Protein AF-A0A353DV80-F1 (afdb_monomer)

Secondary structure (DSSP, 8-state):
-PPPPPSS-TT---GGGS-HHHHHHHHT--HHHHHHT-BTTB-----SSHHHHHHHHHHHHHHHHHH-BTTB--EEEE-S---TTHHHHHHHHHHTT---TT-EEEES--

Radius of gyration: 17.92 Å; Cα contacts (8 Å, |Δi|>4): 106; chains: 1; bounding box: 35×36×44 Å

Structure (mmCIF, N/CA/C/O backbone):
data_AF-A0A353DV80-F1
#
_entry.id   AF-A0A353DV80-F1
#
loop_
_atom_site.group_PDB
_atom_site.id
_atom_site.type_symbol
_atom_site.label_atom_id
_atom_site.label_alt_id
_atom_site.label_comp_id
_atom_site.label_asym_id
_atom_site.label_entity_id
_atom_site.label_seq_id
_atom_site.pdbx_PDB_ins_code
_atom_site.Cartn_x
_atom_site.Cartn_y
_atom_site.Cartn_z
_atom_site.occupancy
_atom_site.B_iso_or_equiv
_atom_site.auth_seq_id
_atom_sit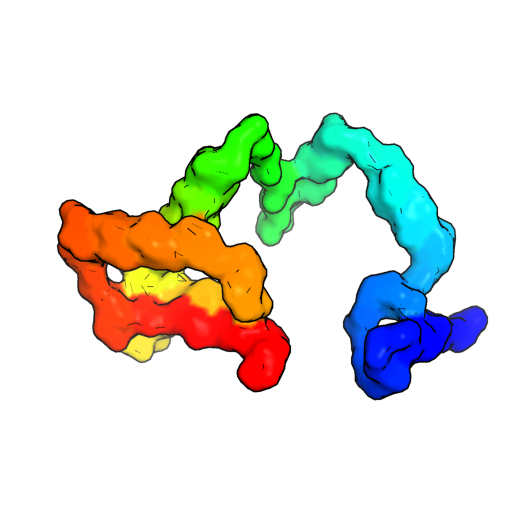e.auth_comp_id
_atom_site.auth_asym_id
_atom_site.auth_atom_id
_atom_site.pdbx_PDB_model_num
ATOM 1 N N . MET A 1 1 ? 9.509 -21.288 -25.181 1.00 63.59 1 MET A N 1
ATOM 2 C CA . MET A 1 1 ? 10.765 -21.184 -24.407 1.00 63.59 1 MET A CA 1
ATOM 3 C C . MET A 1 1 ? 10.434 -21.444 -22.947 1.00 63.59 1 MET A C 1
ATOM 5 O O . MET A 1 1 ? 9.348 -21.065 -22.530 1.00 63.59 1 MET A O 1
ATOM 9 N N . SER A 1 2 ? 11.287 -22.151 -22.205 1.00 78.50 2 SER A N 1
ATOM 10 C CA . SER A 1 2 ? 11.103 -22.338 -20.760 1.00 78.50 2 SER A CA 1
ATOM 11 C C . SER A 1 2 ? 11.339 -21.017 -20.026 1.00 78.50 2 SER A C 1
ATOM 13 O O . SER A 1 2 ? 12.223 -20.257 -20.420 1.00 78.50 2 SER A O 1
ATOM 15 N N . ARG A 1 3 ? 10.557 -20.752 -18.973 1.00 83.56 3 ARG A N 1
ATOM 16 C CA . ARG A 1 3 ? 10.719 -19.582 -18.094 1.00 83.56 3 ARG A CA 1
ATOM 17 C C . ARG A 1 3 ? 12.167 -19.500 -17.565 1.00 83.56 3 AR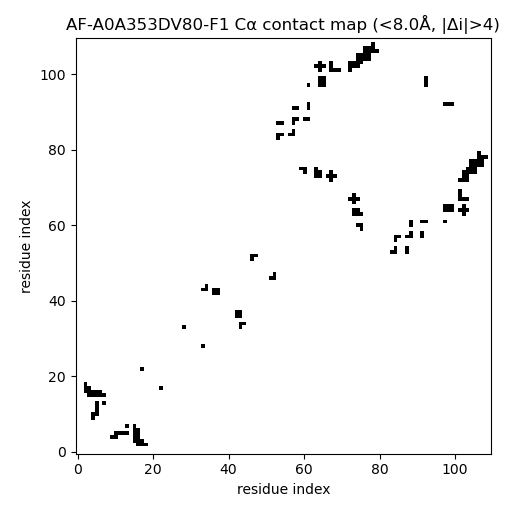G A C 1
ATOM 19 O O . ARG A 1 3 ? 12.699 -20.551 -17.195 1.00 83.56 3 ARG A O 1
ATOM 26 N N . PRO A 1 4 ? 12.793 -18.309 -17.499 1.00 89.44 4 PRO A N 1
ATOM 27 C CA . PRO A 1 4 ? 14.070 -18.130 -16.810 1.00 89.44 4 PRO A CA 1
ATOM 28 C C . PRO A 1 4 ? 13.990 -18.556 -15.337 1.00 89.44 4 PRO A C 1
ATOM 30 O O . PRO A 1 4 ? 12.950 -18.407 -14.694 1.00 89.44 4 PRO A O 1
ATOM 33 N N . LEU A 1 5 ? 15.094 -19.074 -14.796 1.00 92.44 5 LEU A N 1
ATOM 34 C CA . LEU A 1 5 ? 15.222 -19.272 -13.352 1.00 92.44 5 LEU A CA 1
ATOM 35 C C . LEU A 1 5 ? 15.373 -17.920 -12.656 1.00 92.44 5 LEU A C 1
ATOM 37 O O . LEU A 1 5 ? 15.946 -16.986 -13.220 1.00 92.44 5 LEU A O 1
ATOM 41 N N . SER A 1 6 ? 14.863 -17.842 -11.430 1.00 92.94 6 SER A N 1
ATOM 42 C CA . SER A 1 6 ? 15.027 -16.660 -10.591 1.00 92.94 6 SER A CA 1
ATOM 43 C C . SER A 1 6 ? 16.502 -16.388 -10.321 1.00 92.94 6 SER A C 1
ATOM 45 O O . SER A 1 6 ? 17.283 -17.305 -10.058 1.00 92.94 6 SER A O 1
ATOM 47 N N . GLN A 1 7 ? 16.866 -15.108 -10.378 1.00 92.19 7 GLN A N 1
ATOM 48 C CA . GLN A 1 7 ? 18.190 -14.628 -9.985 1.00 92.19 7 GLN A CA 1
ATOM 49 C C . GLN A 1 7 ? 18.303 -14.371 -8.474 1.00 92.19 7 GLN A C 1
ATOM 51 O O . GLN A 1 7 ? 19.411 -14.172 -7.984 1.00 92.19 7 GLN A O 1
ATOM 56 N N . ILE A 1 8 ? 17.181 -14.362 -7.746 1.00 88.88 8 ILE A N 1
ATOM 57 C CA . ILE A 1 8 ? 17.129 -14.130 -6.296 1.00 88.88 8 ILE A CA 1
ATOM 58 C C . ILE A 1 8 ? 17.216 -15.470 -5.558 1.00 88.88 8 ILE A C 1
ATOM 60 O O . ILE A 1 8 ? 18.104 -15.668 -4.732 1.00 88.88 8 ILE A O 1
ATOM 64 N N . ALA A 1 9 ? 16.327 -16.409 -5.889 1.00 89.06 9 ALA A N 1
ATOM 65 C CA . ALA A 1 9 ? 16.293 -17.748 -5.314 1.00 89.06 9 ALA A CA 1
ATOM 66 C C . ALA A 1 9 ? 15.714 -18.742 -6.336 1.00 89.06 9 ALA A C 1
ATOM 68 O O . ALA A 1 9 ? 14.590 -18.534 -6.784 1.00 89.06 9 ALA A O 1
ATOM 69 N N . PRO A 1 10 ? 16.408 -19.841 -6.695 1.00 89.56 10 PRO A N 1
ATOM 70 C CA . PRO A 1 10 ? 16.014 -20.717 -7.808 1.00 89.56 10 PRO A CA 1
ATOM 71 C C . PRO A 1 10 ? 14.569 -21.240 -7.773 1.00 89.56 10 PRO A C 1
ATOM 73 O O . PRO A 1 10 ? 13.972 -21.445 -8.832 1.00 89.56 10 PRO A O 1
ATOM 76 N N . ASP A 1 11 ? 14.007 -21.418 -6.576 1.00 87.00 11 ASP A N 1
ATOM 77 C CA . ASP A 1 11 ? 12.653 -21.940 -6.361 1.00 87.00 11 ASP A CA 1
ATOM 78 C C . ASP A 1 11 ? 11.552 -20.867 -6.456 1.00 87.00 11 ASP A C 1
ATOM 80 O O . ASP A 1 11 ? 10.364 -21.185 -6.406 1.00 87.00 11 ASP A O 1
ATOM 84 N N . TRP A 1 12 ? 11.914 -19.588 -6.594 1.00 86.69 12 TRP A N 1
ATOM 85 C CA . TRP A 1 12 ? 10.963 -18.480 -6.576 1.00 86.69 12 TRP A CA 1
ATOM 86 C C . TRP A 1 12 ? 10.345 -18.182 -7.949 1.00 86.69 12 TRP A C 1
ATOM 88 O O . TRP A 1 12 ? 10.894 -18.453 -9.031 1.00 86.69 12 TRP A O 1
ATOM 98 N N . TRP A 1 13 ? 9.158 -17.574 -7.899 1.00 87.38 13 TRP A N 1
ATOM 99 C CA . TRP A 1 13 ? 8.496 -16.970 -9.050 1.00 87.38 13 TRP A CA 1
ATOM 100 C C . TRP A 1 13 ? 8.416 -15.449 -8.896 1.00 87.38 13 TRP A C 1
ATOM 102 O O . TRP A 1 13 ? 7.366 -14.896 -8.588 1.00 87.38 13 TRP A O 1
ATOM 112 N N . ASP A 1 14 ? 9.550 -14.777 -9.103 1.00 88.12 14 ASP A N 1
ATOM 113 C CA . ASP A 1 14 ? 9.673 -13.318 -9.008 1.00 88.12 14 ASP A CA 1
ATOM 114 C C . ASP A 1 14 ? 9.825 -12.627 -10.378 1.00 88.12 14 ASP A C 1
ATOM 116 O O . ASP A 1 14 ? 9.822 -13.257 -11.444 1.00 88.12 14 ASP A O 1
ATOM 120 N N . TYR A 1 15 ? 9.973 -11.301 -10.342 1.00 87.31 15 TYR A N 1
ATOM 121 C CA . TYR A 1 15 ? 10.052 -10.437 -11.518 1.00 87.31 15 TYR A CA 1
ATOM 122 C C . TYR A 1 15 ? 11.232 -10.750 -12.457 1.00 87.31 15 TYR A C 1
ATOM 124 O O . TYR A 1 15 ? 11.134 -10.485 -13.653 1.00 87.31 15 TYR A O 1
ATOM 132 N N . THR A 1 16 ? 12.321 -11.355 -11.966 1.00 90.88 16 THR A N 1
ATOM 133 C CA . THR A 1 16 ? 13.489 -11.756 -12.779 1.00 90.88 16 THR A CA 1
ATOM 134 C C . THR A 1 16 ? 13.193 -12.941 -13.696 1.00 90.88 16 THR A C 1
ATOM 136 O O . THR A 1 16 ? 13.955 -13.239 -14.614 1.00 90.88 16 THR A O 1
ATOM 139 N N . THR A 1 17 ? 12.059 -13.602 -13.472 1.00 93.06 17 THR A N 1
ATOM 140 C CA . THR A 1 17 ? 11.606 -14.754 -14.255 1.00 93.06 17 THR A CA 1
ATOM 141 C C . THR A 1 17 ? 10.549 -14.390 -15.296 1.00 93.06 17 THR A C 1
ATOM 143 O O . THR A 1 17 ? 10.056 -15.266 -16.009 1.00 93.06 17 THR A O 1
ATOM 146 N N . LEU A 1 18 ? 10.184 -13.107 -15.381 1.00 91.69 18 LEU A N 1
ATOM 147 C CA . LEU A 1 18 ? 9.257 -12.593 -16.382 1.00 91.69 18 LEU A CA 1
ATOM 148 C C . LEU A 1 18 ? 9.921 -12.511 -17.762 1.00 91.69 18 LEU A C 1
ATOM 150 O O . LEU A 1 18 ? 11.144 -12.505 -17.898 1.00 91.69 18 LEU A O 1
ATOM 154 N N . ASP A 1 19 ? 9.087 -12.454 -18.799 1.00 91.81 19 ASP A N 1
ATOM 155 C CA . ASP A 1 19 ? 9.541 -12.294 -20.177 1.00 91.81 19 ASP A CA 1
ATOM 156 C C . ASP A 1 19 ? 10.303 -10.966 -20.360 1.00 91.81 19 ASP A C 1
ATOM 158 O O . ASP A 1 19 ? 9.895 -9.916 -19.857 1.00 91.81 19 ASP A O 1
ATOM 162 N N . ALA A 1 20 ? 11.423 -11.008 -21.083 1.00 90.88 20 ALA A N 1
ATOM 163 C CA . ALA A 1 20 ? 12.290 -9.849 -21.245 1.00 90.88 20 ALA A CA 1
ATOM 164 C C . ALA A 1 20 ? 11.645 -8.716 -22.065 1.00 90.88 20 ALA A C 1
ATOM 166 O O . ALA A 1 20 ? 11.972 -7.554 -21.824 1.00 90.88 20 ALA A O 1
ATOM 167 N N . ASP A 1 21 ? 10.760 -9.024 -23.021 1.00 93.75 21 ASP A N 1
ATOM 168 C CA . ASP A 1 21 ? 9.968 -8.014 -23.734 1.00 93.75 21 ASP A CA 1
ATOM 169 C C . ASP A 1 21 ? 8.968 -7.352 -22.784 1.00 93.75 21 ASP A C 1
ATOM 171 O O . ASP A 1 21 ? 8.900 -6.127 -22.733 1.00 93.75 21 ASP A O 1
ATOM 175 N N . LEU A 1 22 ? 8.289 -8.133 -21.935 1.00 93.00 22 LEU A N 1
ATOM 176 C CA . LEU A 1 22 ? 7.362 -7.592 -20.934 1.00 93.00 22 LEU A CA 1
ATOM 177 C C . LEU A 1 22 ? 8.065 -6.642 -19.952 1.00 93.00 22 LEU A C 1
ATOM 179 O O . LEU A 1 22 ? 7.530 -5.583 -19.626 1.00 93.00 22 LEU A O 1
ATOM 183 N N . ILE A 1 23 ? 9.267 -7.001 -19.491 1.00 93.00 23 ILE A N 1
ATOM 184 C CA . ILE A 1 23 ? 10.073 -6.139 -18.614 1.00 93.00 23 ILE A CA 1
ATOM 185 C C . ILE A 1 23 ? 10.428 -4.828 -19.330 1.00 93.00 23 ILE A C 1
ATOM 187 O O . ILE A 1 23 ? 10.309 -3.756 -18.734 1.00 93.00 23 ILE A O 1
ATOM 191 N N . ARG A 1 24 ? 10.839 -4.892 -20.605 1.00 95.25 24 ARG A N 1
ATOM 192 C CA . ARG A 1 24 ? 11.149 -3.697 -21.407 1.00 95.25 24 ARG A CA 1
ATOM 193 C C . ARG A 1 24 ? 9.925 -2.805 -21.603 1.00 95.25 24 ARG A C 1
ATOM 195 O O . ARG A 1 24 ? 10.037 -1.594 -21.424 1.00 95.25 24 ARG A O 1
ATOM 202 N N . ASP A 1 25 ? 8.776 -3.393 -21.917 1.00 95.44 25 ASP A N 1
ATOM 203 C CA . ASP A 1 25 ? 7.523 -2.664 -22.107 1.00 95.44 25 ASP A CA 1
ATOM 204 C C . ASP A 1 25 ? 7.078 -1.975 -20.812 1.00 95.44 25 ASP A C 1
ATOM 206 O O . ASP A 1 25 ? 6.716 -0.797 -20.828 1.00 95.44 25 ASP A O 1
ATOM 210 N N . ALA A 1 26 ? 7.163 -2.675 -19.674 1.00 94.50 26 ALA A N 1
ATOM 211 C CA . ALA A 1 26 ? 6.850 -2.108 -18.366 1.00 94.50 26 ALA A CA 1
ATOM 212 C C . ALA A 1 26 ? 7.798 -0.953 -17.998 1.00 94.50 26 ALA A C 1
ATOM 214 O O . ALA A 1 26 ? 7.343 0.091 -17.531 1.00 94.50 26 ALA A O 1
ATOM 215 N N . ALA A 1 27 ? 9.100 -1.104 -18.259 1.00 95.06 27 ALA A N 1
ATOM 216 C CA . ALA A 1 27 ? 10.102 -0.069 -18.003 1.00 95.06 27 ALA A CA 1
ATOM 217 C C . ALA A 1 27 ? 9.917 1.188 -18.878 1.00 95.06 27 ALA A C 1
ATOM 219 O O . ALA A 1 27 ? 10.352 2.272 -18.493 1.00 95.06 27 ALA A O 1
ATOM 220 N N . ALA A 1 28 ? 9.266 1.064 -20.038 1.00 97.06 28 ALA A N 1
ATOM 221 C CA . ALA A 1 28 ? 8.989 2.176 -20.946 1.00 97.06 28 ALA A CA 1
ATOM 222 C C . ALA A 1 28 ? 7.708 2.963 -20.599 1.00 97.06 28 ALA A C 1
ATOM 224 O O . ALA A 1 28 ? 7.404 3.964 -21.258 1.00 97.06 28 ALA A O 1
ATOM 225 N N . LEU A 1 29 ? 6.937 2.534 -19.592 1.00 97.81 29 LEU A N 1
ATOM 226 C CA . LEU A 1 29 ? 5.687 3.190 -19.219 1.00 97.81 29 LEU A CA 1
ATOM 227 C C . LEU A 1 29 ? 5.920 4.614 -18.696 1.00 97.81 29 LEU A C 1
ATOM 229 O O . LEU A 1 29 ? 6.638 4.857 -17.730 1.00 97.81 29 LEU A O 1
ATOM 233 N N . THR A 1 30 ? 5.214 5.574 -19.287 1.00 97.88 30 THR A N 1
ATOM 234 C CA . THR A 1 30 ? 5.128 6.946 -18.769 1.00 97.88 30 THR A CA 1
ATOM 235 C C . THR A 1 30 ? 4.119 7.047 -17.617 1.00 97.88 30 THR A C 1
ATOM 237 O O . THR A 1 30 ? 3.180 6.248 -17.553 1.00 97.88 30 THR A O 1
ATOM 240 N N . PRO A 1 31 ? 4.186 8.085 -16.757 1.00 96.38 31 PRO A N 1
ATOM 241 C CA . PRO A 1 31 ? 3.184 8.308 -15.707 1.00 96.38 31 PRO A CA 1
ATOM 242 C C . PRO A 1 31 ? 1.740 8.346 -16.221 1.00 96.38 31 PRO A C 1
ATOM 244 O O . PRO A 1 31 ? 0.831 7.788 -15.606 1.00 96.38 31 PRO A O 1
ATOM 247 N N . ARG A 1 32 ? 1.520 8.939 -17.402 1.00 97.25 32 ARG A N 1
ATOM 248 C CA . ARG A 1 32 ? 0.198 8.968 -18.042 1.00 97.25 32 ARG A CA 1
ATOM 249 C C . ARG A 1 32 ? -0.281 7.567 -18.425 1.00 97.25 32 ARG A C 1
ATOM 251 O O . ARG A 1 32 ? -1.453 7.259 -18.220 1.00 97.25 32 ARG A O 1
ATOM 258 N N . GLN A 1 33 ? 0.603 6.738 -18.979 1.00 97.81 33 GLN A N 1
ATOM 259 C CA . GLN A 1 33 ? 0.278 5.356 -19.339 1.00 97.81 33 GLN A CA 1
ATOM 260 C C . GLN A 1 33 ? 0.034 4.504 -18.092 1.00 97.81 33 GLN A C 1
ATOM 262 O O . GLN A 1 33 ? -0.975 3.809 -18.045 1.00 97.81 33 GLN A O 1
ATOM 267 N N . MET A 1 34 ? 0.870 4.635 -17.056 1.00 97.19 34 MET A N 1
ATOM 268 C CA . MET A 1 34 ? 0.674 3.970 -15.763 1.00 97.19 34 MET A CA 1
ATOM 269 C C . MET A 1 34 ? -0.688 4.313 -15.151 1.00 97.19 34 MET A C 1
ATOM 271 O O . MET A 1 34 ? -1.443 3.416 -14.785 1.00 97.19 34 MET A O 1
ATOM 275 N N . LYS A 1 35 ? -1.071 5.598 -15.126 1.00 97.00 35 LYS A N 1
ATOM 276 C CA . LYS A 1 35 ? -2.403 6.020 -14.656 1.00 97.00 35 LYS A CA 1
ATOM 277 C C . LYS A 1 35 ? -3.534 5.347 -15.441 1.00 97.00 35 LYS A C 1
ATOM 279 O O . LYS A 1 35 ? -4.542 4.950 -14.852 1.00 97.00 35 LYS A O 1
ATOM 284 N N . GLY A 1 36 ? -3.342 5.194 -16.752 1.00 97.44 36 GLY A N 1
ATOM 285 C CA . GLY A 1 36 ? -4.269 4.532 -17.671 1.00 97.44 36 GLY A CA 1
ATOM 286 C C . GLY A 1 36 ? -4.462 3.031 -17.432 1.00 97.44 36 GLY A C 1
ATOM 287 O O . GLY A 1 36 ? -5.425 2.477 -17.949 1.00 97.44 36 GLY A O 1
ATOM 288 N N . LEU A 1 37 ? -3.614 2.377 -16.627 1.00 96.75 37 LEU A N 1
ATOM 289 C CA . LEU A 1 37 ? -3.785 0.967 -16.249 1.00 96.75 37 LEU A CA 1
ATOM 290 C C . LEU A 1 37 ? -4.899 0.748 -15.211 1.00 96.75 37 LEU A C 1
ATOM 292 O O . LEU A 1 37 ? -5.275 -0.399 -14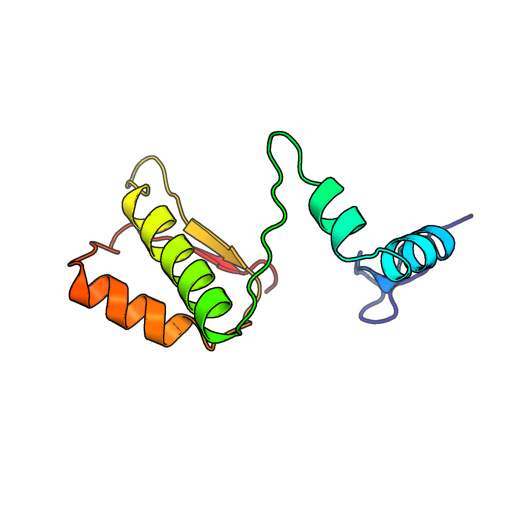.948 1.00 96.75 37 LEU A O 1
ATOM 296 N N . SER A 1 38 ? -5.416 1.820 -14.603 1.00 97.88 38 SER A N 1
ATOM 297 C CA . SER A 1 38 ? -6.541 1.753 -13.665 1.00 97.88 38 SER A CA 1
ATOM 298 C C . SER A 1 38 ? -7.795 1.192 -14.345 1.00 97.88 38 SER A C 1
ATOM 300 O O . SER A 1 38 ? -8.141 1.580 -15.458 1.00 97.88 38 SER A O 1
ATOM 302 N N . ARG A 1 39 ? -8.492 0.280 -13.666 1.00 97.56 39 ARG A N 1
ATOM 303 C CA . ARG A 1 39 ? -9.638 -0.493 -14.177 1.00 97.56 39 ARG A CA 1
ATOM 304 C C . ARG A 1 39 ? -10.497 -0.998 -13.005 1.00 97.56 39 ARG A C 1
ATOM 306 O O . ARG A 1 39 ? -10.034 -0.941 -11.869 1.00 97.56 39 ARG A O 1
ATOM 313 N N . PRO A 1 40 ? -11.740 -1.476 -13.204 1.00 97.56 40 PRO A N 1
ATOM 314 C CA . PRO A 1 40 ? 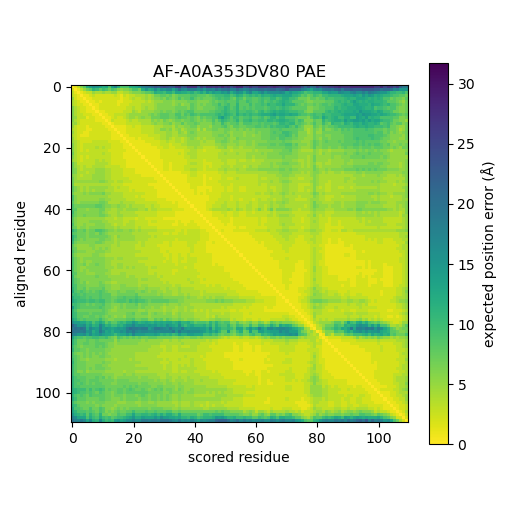-12.538 -2.015 -12.099 1.00 97.56 40 PRO A CA 1
ATOM 315 C C . PRO A 1 40 ? -11.756 -3.074 -11.302 1.00 97.56 40 PRO A C 1
ATOM 317 O O . PRO A 1 40 ? -11.233 -4.020 -11.885 1.00 97.56 40 PRO A O 1
ATOM 320 N N . GLY A 1 41 ? -11.629 -2.874 -9.987 1.00 95.12 41 GLY A N 1
ATOM 321 C CA . GLY A 1 41 ? -10.839 -3.736 -9.097 1.00 95.12 41 GLY A CA 1
ATOM 322 C C . GLY A 1 41 ? -9.336 -3.423 -9.006 1.00 95.12 41 GLY A C 1
ATOM 323 O O . GLY A 1 41 ? -8.645 -4.080 -8.240 1.00 95.12 41 GLY A O 1
ATOM 324 N N . PHE A 1 42 ? -8.810 -2.434 -9.740 1.00 95.94 42 PHE A N 1
ATOM 325 C CA . PHE A 1 42 ? -7.399 -2.033 -9.665 1.00 95.94 42 PHE A CA 1
ATOM 326 C C . PHE A 1 42 ? -7.212 -0.535 -9.931 1.00 95.94 42 PHE A C 1
ATOM 328 O O . PHE A 1 42 ? -7.622 -0.013 -10.968 1.00 95.94 42 PHE A O 1
ATOM 335 N N . LYS A 1 43 ? -6.531 0.169 -9.028 1.00 95.94 43 LYS A N 1
ATOM 336 C CA . LYS A 1 43 ? -6.338 1.619 -9.118 1.00 95.94 43 LYS A CA 1
ATOM 337 C C . LYS A 1 43 ? -4.860 1.968 -9.010 1.00 95.94 43 LYS A C 1
ATOM 339 O O . LYS A 1 43 ? -4.183 1.479 -8.118 1.00 95.94 43 LYS A O 1
ATOM 344 N N . VAL A 1 44 ? -4.392 2.858 -9.882 1.00 96.00 44 VAL A N 1
ATOM 345 C CA . VAL A 1 44 ? -3.071 3.489 -9.768 1.00 96.00 44 VAL A CA 1
ATOM 346 C C . VAL A 1 44 ? -3.260 4.890 -9.201 1.00 96.00 44 VAL A C 1
ATOM 348 O O . VAL A 1 44 ? -3.967 5.714 -9.790 1.00 96.00 44 VAL A O 1
ATOM 351 N N . VAL A 1 45 ? -2.647 5.154 -8.051 1.00 95.44 45 VAL A N 1
ATOM 352 C CA . VAL A 1 45 ? -2.671 6.460 -7.384 1.00 95.44 45 VAL A CA 1
ATOM 353 C C . VAL A 1 45 ? -1.261 7.037 -7.397 1.00 95.44 45 VAL A C 1
ATOM 355 O O . VAL A 1 45 ? -0.297 6.317 -7.166 1.00 95.44 45 VAL A O 1
ATOM 358 N N . PHE A 1 46 ? -1.153 8.325 -7.718 1.00 96.31 46 PHE A N 1
ATOM 359 C CA . PHE A 1 46 ? 0.104 9.066 -7.679 1.00 96.31 46 PHE A CA 1
ATOM 360 C C . PHE A 1 46 ? 0.074 10.006 -6.486 1.00 96.31 46 PHE A C 1
ATOM 362 O O . PHE A 1 46 ? -0.938 10.674 -6.265 1.00 96.31 46 PHE A O 1
ATOM 369 N N . TYR A 1 47 ? 1.193 10.060 -5.778 1.00 96.00 47 TYR A N 1
ATOM 370 C CA . TYR A 1 47 ? 1.446 10.988 -4.690 1.00 96.00 47 TYR A CA 1
ATOM 371 C C . TYR A 1 47 ? 2.670 11.810 -5.068 1.00 96.00 47 TYR A C 1
ATOM 373 O O . TYR A 1 47 ? 3.666 11.257 -5.538 1.00 96.00 47 TYR A O 1
ATOM 381 N N . ASP A 1 48 ? 2.567 13.126 -4.914 1.00 96.06 48 ASP A N 1
ATOM 382 C CA . ASP A 1 48 ? 3.637 14.049 -5.301 1.00 96.06 48 ASP A CA 1
ATOM 383 C C . ASP A 1 48 ? 4.744 14.119 -4.236 1.00 96.06 48 ASP A C 1
ATOM 385 O O . ASP A 1 48 ? 5.868 14.525 -4.533 1.00 96.06 48 ASP A O 1
ATOM 389 N N . THR A 1 49 ? 4.437 13.706 -3.002 1.00 97.06 49 THR A N 1
ATOM 390 C CA . THR A 1 49 ? 5.363 13.688 -1.866 1.00 97.06 49 THR A CA 1
ATOM 391 C C . THR A 1 49 ? 5.368 12.325 -1.179 1.00 97.06 49 THR A C 1
ATOM 393 O O . THR A 1 49 ? 4.398 11.563 -1.246 1.00 97.06 49 THR A O 1
ATOM 396 N N . LEU A 1 50 ? 6.475 12.020 -0.498 1.00 95.25 50 LEU A N 1
ATOM 397 C CA . LEU A 1 50 ? 6.582 10.809 0.316 1.00 95.25 50 LEU A CA 1
ATOM 398 C C . LEU A 1 50 ? 5.644 10.881 1.521 1.00 95.25 50 LEU A C 1
ATOM 400 O O . LEU A 1 50 ? 5.057 9.879 1.905 1.00 95.25 50 LEU A O 1
ATOM 404 N N . GLU A 1 51 ? 5.464 12.066 2.096 1.00 95.75 51 GLU A N 1
ATOM 405 C CA . GLU A 1 51 ? 4.578 12.295 3.230 1.00 95.75 51 GLU A CA 1
ATOM 406 C C . GLU A 1 51 ? 3.121 11.975 2.886 1.00 95.75 51 GLU A C 1
ATOM 408 O O . GLU A 1 51 ? 2.446 11.310 3.674 1.00 95.75 51 GLU A O 1
ATOM 413 N N . ASP A 1 52 ? 2.648 12.394 1.707 1.00 96.81 52 ASP A N 1
ATOM 414 C CA . ASP A 1 52 ? 1.299 12.068 1.241 1.00 96.81 52 ASP A CA 1
ATOM 415 C C . ASP A 1 52 ? 1.159 10.570 0.953 1.00 96.81 52 ASP A C 1
ATOM 417 O O . ASP A 1 52 ? 0.125 9.980 1.274 1.00 96.81 52 ASP A O 1
ATOM 421 N N . PHE A 1 53 ? 2.199 9.944 0.394 1.00 95.25 53 PHE A N 1
ATOM 422 C CA . PHE A 1 53 ? 2.232 8.500 0.166 1.00 95.25 53 PHE A CA 1
ATOM 423 C C . PHE A 1 53 ? 2.137 7.719 1.486 1.00 95.25 53 PHE A C 1
ATOM 425 O O . PHE A 1 53 ? 1.223 6.914 1.652 1.00 95.25 53 PHE A O 1
ATOM 432 N N . TYR A 1 54 ? 2.991 8.023 2.467 1.00 95.19 54 TYR A N 1
ATOM 433 C CA . TYR A 1 54 ? 2.980 7.356 3.771 1.00 95.19 54 TYR A CA 1
ATOM 434 C C . TYR A 1 54 ? 1.689 7.611 4.547 1.00 95.19 54 TYR A C 1
ATOM 436 O O . TYR A 1 54 ? 1.182 6.717 5.225 1.00 95.19 54 TYR A O 1
ATOM 444 N N . LEU A 1 55 ? 1.124 8.819 4.461 1.00 96.56 55 LEU A N 1
ATOM 445 C CA . LEU A 1 55 ? -0.171 9.095 5.071 1.00 96.56 55 LEU A CA 1
ATOM 446 C C . LEU A 1 55 ? -1.277 8.264 4.414 1.00 96.56 55 LEU A C 1
ATOM 448 O O . LEU A 1 55 ? -2.145 7.751 5.119 1.00 96.56 55 LEU A O 1
ATOM 452 N N . ALA A 1 56 ? -1.257 8.117 3.089 1.00 95.88 56 ALA A N 1
ATOM 453 C CA . ALA A 1 56 ? -2.235 7.300 2.390 1.00 95.88 56 ALA A CA 1
ATOM 454 C C . ALA A 1 56 ? -2.131 5.822 2.774 1.00 95.88 56 ALA A C 1
ATOM 456 O O . ALA A 1 56 ? -3.153 5.237 3.127 1.00 95.88 56 ALA A O 1
ATOM 457 N N . GLU A 1 57 ? -0.922 5.255 2.801 1.00 94.06 57 GLU A N 1
ATOM 458 C CA . GLU A 1 57 ? -0.701 3.888 3.283 1.00 94.06 57 GLU A CA 1
ATOM 459 C C . GLU A 1 57 ? -1.200 3.735 4.724 1.00 94.06 57 GLU A C 1
ATOM 461 O O . GLU A 1 57 ? -1.953 2.815 5.033 1.00 94.06 57 GLU A O 1
ATOM 466 N N . ALA A 1 58 ? -0.874 4.680 5.612 1.00 95.25 58 ALA A N 1
ATOM 467 C CA . ALA A 1 58 ? -1.334 4.629 6.995 1.00 95.25 58 ALA A CA 1
ATOM 468 C C . ALA A 1 58 ? -2.866 4.681 7.115 1.00 95.25 58 ALA A C 1
ATOM 470 O O . ALA A 1 58 ? -3.452 4.000 7.959 1.00 95.25 58 ALA A O 1
ATOM 471 N N . LEU A 1 59 ? -3.536 5.463 6.266 1.00 96.62 59 LEU A N 1
ATOM 472 C CA . LEU A 1 59 ? -4.995 5.516 6.218 1.00 96.62 59 LEU A CA 1
ATOM 473 C C . LEU A 1 59 ? -5.614 4.201 5.724 1.00 96.62 59 LEU A C 1
ATOM 475 O O . LEU A 1 59 ? -6.724 3.888 6.157 1.00 96.62 59 LEU A O 1
ATOM 479 N N . GLU A 1 60 ? -4.928 3.413 4.892 1.00 94.94 60 GLU A N 1
ATOM 480 C CA . GLU A 1 60 ? -5.399 2.077 4.502 1.00 94.94 60 GLU A CA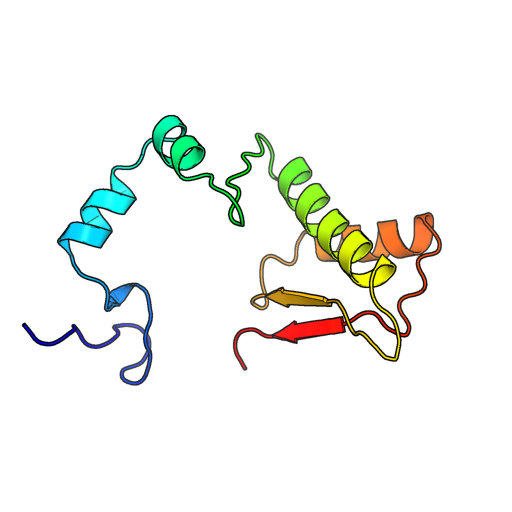 1
ATOM 481 C C . GLU A 1 60 ? -5.452 1.124 5.700 1.00 94.94 60 GLU A C 1
ATOM 483 O O . GLU A 1 60 ? -6.466 0.446 5.875 1.00 94.94 60 GLU A O 1
ATOM 488 N N . TYR A 1 61 ? -4.451 1.143 6.591 1.00 95.00 61 TYR A N 1
ATOM 489 C CA . TYR A 1 61 ? -4.499 0.376 7.848 1.00 95.00 61 TYR A CA 1
ATOM 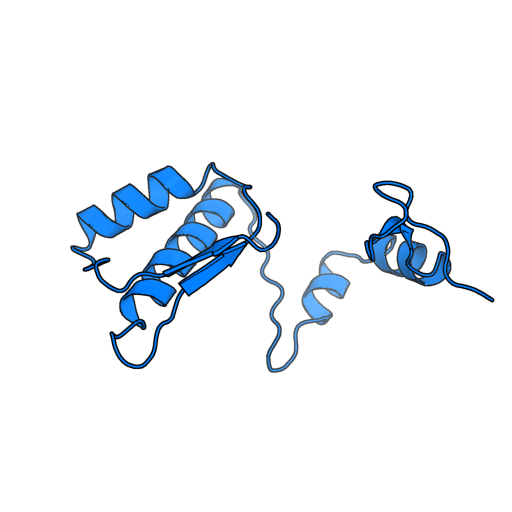490 C C . TYR A 1 61 ? -5.735 0.739 8.672 1.00 95.00 61 TYR A C 1
ATOM 492 O O . TYR A 1 61 ? -6.484 -0.135 9.107 1.00 95.00 61 TYR A O 1
ATOM 500 N N . ILE A 1 62 ? -5.981 2.040 8.852 1.00 97.00 62 ILE A N 1
ATOM 501 C CA . ILE A 1 62 ? -7.127 2.519 9.630 1.00 97.00 62 ILE A CA 1
ATOM 502 C C . ILE A 1 62 ? -8.449 2.088 8.988 1.00 97.00 62 ILE A C 1
ATOM 504 O O . ILE A 1 62 ? -9.364 1.661 9.691 1.00 97.00 62 ILE A O 1
ATOM 508 N N . GLN A 1 63 ? -8.570 2.179 7.663 1.00 96.44 63 GLN A N 1
ATOM 509 C CA . GLN A 1 63 ? -9.777 1.750 6.954 1.00 96.44 63 GLN A CA 1
ATOM 510 C C . GLN A 1 63 ? -9.994 0.237 7.057 1.00 96.44 63 GLN A C 1
ATOM 512 O O . GLN A 1 63 ? -11.112 -0.187 7.353 1.00 96.44 63 GLN A O 1
ATOM 517 N N . ALA A 1 64 ? -8.941 -0.562 6.872 1.00 95.88 64 ALA A N 1
ATOM 518 C CA . ALA A 1 64 ? -9.003 -2.014 6.978 1.00 95.88 64 ALA A CA 1
ATOM 519 C C . ALA A 1 64 ? -9.432 -2.452 8.384 1.00 95.88 64 ALA A C 1
ATOM 521 O O . ALA A 1 64 ? -10.370 -3.234 8.528 1.00 95.88 64 ALA A O 1
ATOM 522 N N . TRP A 1 65 ? -8.820 -1.895 9.431 1.00 96.38 65 TRP A N 1
ATOM 523 C CA . TRP A 1 65 ? -9.147 -2.260 10.810 1.00 96.38 65 TRP A CA 1
ATOM 524 C C . TRP A 1 65 ? -10.543 -1.809 11.231 1.00 96.38 65 TRP A C 1
ATOM 526 O O . TRP A 1 65 ? -11.242 -2.567 11.896 1.00 96.38 65 TRP A O 1
ATOM 536 N N . LYS A 1 66 ? -11.009 -0.640 10.775 1.00 95.88 66 LYS A N 1
ATOM 537 C CA . LYS A 1 66 ? -12.395 -0.200 11.015 1.00 95.88 66 LYS A CA 1
ATOM 538 C C . LYS A 1 66 ? -13.442 -1.074 10.320 1.00 95.88 66 LYS A C 1
ATOM 540 O O . LYS A 1 66 ? -14.590 -1.082 10.757 1.00 95.88 66 LYS A O 1
ATOM 545 N N . ALA A 1 67 ? -13.079 -1.756 9.235 1.00 95.69 67 ALA A N 1
ATOM 546 C CA . ALA A 1 67 ? -13.961 -2.676 8.518 1.00 95.69 67 ALA A CA 1
ATOM 547 C C . ALA A 1 67 ? -13.915 -4.112 9.071 1.00 95.69 67 ALA A C 1
ATOM 549 O O . ALA A 1 67 ? -14.746 -4.938 8.691 1.00 95.69 67 ALA A O 1
ATOM 550 N N . SER A 1 68 ? -12.949 -4.415 9.941 1.00 96.62 68 SER A N 1
ATOM 551 C CA . SER A 1 68 ? -12.731 -5.757 10.467 1.00 96.62 68 SER A CA 1
ATOM 552 C C . SER A 1 68 ? -13.679 -6.084 11.617 1.00 96.62 68 SER A C 1
ATOM 554 O O . SER A 1 68 ? -13.941 -5.264 12.496 1.00 96.62 68 SER A O 1
ATOM 556 N N . THR A 1 69 ? -14.174 -7.318 11.635 1.00 95.12 69 THR A N 1
ATOM 557 C CA . THR A 1 69 ? -15.026 -7.855 12.704 1.00 95.12 69 THR A CA 1
ATOM 558 C C . THR A 1 69 ? -14.556 -9.261 13.085 1.00 95.12 69 THR A C 1
ATOM 560 O O . THR A 1 69 ? -13.876 -9.893 12.275 1.00 95.12 69 THR A O 1
ATOM 563 N N . PRO A 1 70 ? -14.932 -9.791 14.267 1.00 95.06 70 PRO A N 1
ATOM 564 C CA . PRO A 1 70 ? -14.550 -11.148 14.669 1.00 95.06 70 PRO A CA 1
ATOM 565 C C . PRO A 1 70 ? -14.890 -12.225 13.628 1.00 95.06 70 PRO A C 1
ATOM 567 O O . PRO A 1 70 ? -14.084 -13.118 13.389 1.00 95.06 70 PRO A O 1
ATOM 570 N N . ASP A 1 71 ? -16.064 -12.115 12.997 1.00 96.44 71 ASP A N 1
ATOM 571 C CA . ASP A 1 71 ? -16.582 -13.118 12.056 1.00 96.44 71 ASP A CA 1
ATOM 572 C C . ASP A 1 71 ? -16.231 -12.818 10.588 1.00 96.44 71 ASP A C 1
ATOM 574 O O . ASP A 1 71 ? -16.432 -13.658 9.712 1.00 96.44 71 ASP A O 1
ATOM 578 N N . ASN A 1 72 ? -15.710 -11.623 10.299 1.00 95.31 72 ASN A N 1
ATOM 579 C CA . ASN A 1 72 ? -15.270 -11.212 8.968 1.00 95.31 72 ASN A CA 1
ATOM 580 C C . ASN A 1 72 ? -13.996 -10.361 9.096 1.00 95.31 72 ASN A C 1
ATOM 582 O O . ASN A 1 72 ? -14.089 -9.125 9.140 1.00 95.31 72 ASN A O 1
ATOM 586 N N . PRO A 1 73 ? -12.824 -11.009 9.221 1.00 94.44 73 PRO A N 1
ATOM 587 C CA . PRO A 1 73 ? -11.567 -10.317 9.439 1.00 94.44 73 PRO A CA 1
ATOM 588 C C . PRO A 1 73 ? -11.139 -9.560 8.182 1.00 94.44 73 PRO A C 1
ATOM 590 O O . PRO A 1 73 ? -11.114 -10.105 7.078 1.00 94.44 73 PRO A O 1
ATOM 593 N N . VAL A 1 74 ? -10.755 -8.301 8.367 1.00 95.62 74 VAL A N 1
ATOM 594 C CA . VAL A 1 74 ? -10.173 -7.446 7.332 1.00 95.62 74 VAL A CA 1
ATOM 595 C C . VAL A 1 74 ? -8.832 -6.936 7.839 1.00 95.62 74 VAL A C 1
ATOM 597 O O . VAL A 1 74 ? -8.655 -6.618 9.017 1.00 95.62 74 VAL A O 1
ATOM 600 N N . GLY A 1 75 ? -7.855 -6.874 6.949 1.00 93.19 75 GLY A N 1
ATOM 601 C CA . GLY A 1 75 ? -6.510 -6.482 7.320 1.00 93.19 75 GLY A CA 1
ATOM 602 C C . GLY A 1 75 ? -5.666 -6.138 6.117 1.00 93.19 75 GLY A C 1
ATOM 603 O O . GLY A 1 75 ? -6.114 -6.209 4.973 1.00 93.19 75 GLY A O 1
ATOM 604 N N . ILE A 1 76 ? -4.435 -5.760 6.415 1.00 92.19 76 ILE A N 1
ATOM 605 C CA . ILE A 1 76 ? -3.435 -5.421 5.414 1.00 92.19 76 ILE A CA 1
ATOM 606 C C . ILE A 1 76 ? -2.563 -6.648 5.167 1.00 92.19 76 ILE A C 1
ATOM 608 O O . ILE A 1 76 ? -2.208 -7.361 6.103 1.00 92.19 76 ILE A O 1
ATOM 612 N N . CYS A 1 77 ? -2.233 -6.897 3.906 1.00 89.12 77 CYS A N 1
ATOM 613 C CA . CYS A 1 77 ? -1.209 -7.856 3.524 1.00 89.12 77 CYS A CA 1
ATOM 614 C C . CYS A 1 77 ? -0.088 -7.084 2.843 1.00 89.12 77 CYS A C 1
ATOM 616 O O . CYS A 1 77 ? -0.355 -6.328 1.908 1.00 89.12 77 CYS A O 1
ATOM 618 N N . GLY A 1 78 ? 1.142 -7.245 3.314 1.00 78.75 78 GLY A N 1
ATOM 619 C CA . GLY A 1 78 ? 2.267 -6.516 2.751 1.00 78.75 78 GLY A CA 1
ATOM 620 C C . GLY A 1 78 ? 3.614 -7.096 3.165 1.00 78.75 78 GLY A C 1
ATOM 621 O O . GLY A 1 78 ? 3.684 -7.865 4.126 1.00 78.75 78 GLY A O 1
ATOM 622 N N . PRO A 1 79 ? 4.680 -6.744 2.431 1.00 71.25 79 PRO A N 1
ATOM 623 C CA . PRO A 1 79 ? 6.043 -7.046 2.846 1.00 71.25 79 PRO A CA 1
ATOM 624 C C . PRO A 1 79 ? 6.422 -6.220 4.091 1.00 71.25 79 PRO A C 1
ATOM 626 O O . PRO A 1 79 ? 5.696 -5.314 4.501 1.00 71.25 79 PRO A O 1
ATOM 629 N N . ILE A 1 80 ? 7.583 -6.504 4.691 1.00 62.66 80 ILE A N 1
ATOM 630 C CA . ILE A 1 80 ? 8.076 -5.803 5.897 1.00 62.66 80 ILE A CA 1
ATOM 631 C C . ILE A 1 80 ? 8.254 -4.281 5.675 1.00 62.66 80 ILE A C 1
ATOM 633 O O . ILE A 1 80 ? 8.269 -3.527 6.646 1.00 62.66 80 ILE A O 1
ATOM 637 N N . GLY A 1 81 ? 8.371 -3.809 4.425 1.00 65.50 81 GLY A N 1
ATOM 638 C CA . GLY A 1 81 ? 8.559 -2.393 4.080 1.00 65.50 81 GLY A CA 1
ATOM 639 C C . GLY A 1 81 ? 7.506 -1.825 3.109 1.00 65.50 81 GLY A C 1
ATOM 640 O O . GLY A 1 81 ? 6.859 -2.602 2.409 1.00 65.50 81 GLY A O 1
ATOM 641 N N . PRO A 1 82 ? 7.377 -0.485 2.991 1.00 68.62 82 PRO A N 1
ATOM 642 C CA . PRO A 1 82 ? 8.052 0.549 3.789 1.00 68.62 82 PRO A CA 1
ATOM 643 C C . PRO A 1 82 ? 7.625 0.499 5.265 1.00 68.62 82 PRO A C 1
ATOM 645 O O . PRO A 1 82 ? 6.633 -0.139 5.605 1.00 68.62 82 PRO A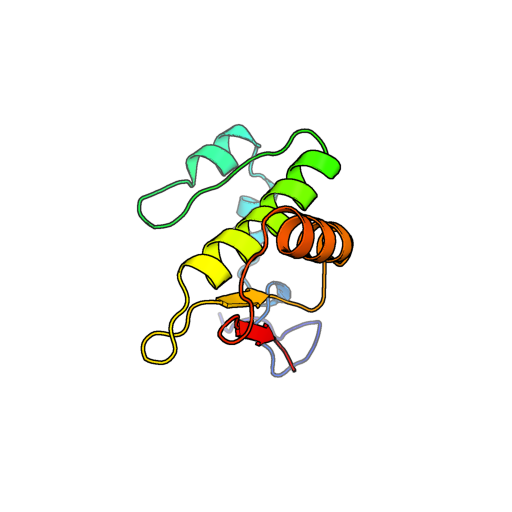 O 1
ATOM 648 N N . THR A 1 83 ? 8.418 1.089 6.160 1.00 87.62 83 THR A N 1
ATOM 649 C CA . THR A 1 83 ? 8.131 1.111 7.616 1.00 87.62 83 THR A CA 1
ATOM 650 C C . THR A 1 83 ? 7.821 2.516 8.133 1.00 87.62 83 THR A C 1
ATOM 652 O O . THR A 1 83 ? 7.344 2.695 9.255 1.00 87.62 83 THR A O 1
ATOM 655 N N . GLU A 1 84 ? 8.069 3.526 7.305 1.00 92.50 84 GLU A N 1
ATOM 656 C CA . GLU A 1 84 ? 7.971 4.952 7.583 1.00 92.50 84 GLU A CA 1
ATOM 657 C C . GLU A 1 84 ? 6.535 5.409 7.881 1.00 92.50 84 GLU A C 1
ATOM 659 O O . GLU A 1 84 ? 6.323 6.357 8.641 1.00 92.50 84 GLU A O 1
ATOM 664 N N . GLN A 1 85 ? 5.541 4.707 7.344 1.00 93.00 85 GLN A N 1
ATOM 665 C CA . GLN A 1 85 ? 4.121 4.907 7.608 1.00 93.00 85 GLN A CA 1
ATOM 666 C C . GLN A 1 85 ? 3.670 4.343 8.964 1.00 93.00 85 GLN A C 1
ATOM 668 O O . GLN A 1 85 ? 2.687 4.825 9.526 1.00 93.00 85 GLN A O 1
ATOM 673 N N . LEU A 1 86 ? 4.373 3.363 9.547 1.00 93.19 86 LEU A N 1
ATOM 674 C CA . LEU A 1 86 ? 3.923 2.679 10.772 1.00 93.19 86 LEU A CA 1
ATOM 675 C C . LEU A 1 86 ? 3.767 3.620 11.987 1.00 93.19 86 LEU A C 1
ATOM 677 O O . LEU A 1 86 ? 2.761 3.516 12.698 1.00 93.19 86 LEU A O 1
ATOM 681 N N . PRO A 1 87 ? 4.665 4.599 12.233 1.00 96.00 87 PRO A N 1
ATOM 682 C CA . PRO A 1 87 ? 4.437 5.608 13.266 1.00 96.00 87 PRO A CA 1
ATOM 683 C C . PRO A 1 87 ? 3.185 6.459 13.014 1.00 96.00 87 PRO A C 1
ATOM 685 O O . PRO A 1 87 ? 2.523 6.874 13.968 1.00 96.00 87 PRO A O 1
ATOM 688 N N . LEU A 1 88 ? 2.838 6.725 11.748 1.00 96.88 88 LEU A N 1
ATOM 689 C CA . LEU A 1 88 ? 1.611 7.444 11.396 1.00 96.88 88 LEU A CA 1
ATOM 690 C C . LEU A 1 88 ? 0.379 6.590 11.699 1.00 96.88 88 LEU A C 1
ATOM 692 O O . LEU A 1 88 ? -0.563 7.111 12.293 1.00 96.88 88 LEU A O 1
ATOM 696 N N . VAL A 1 89 ? 0.414 5.287 11.393 1.00 95.50 89 VAL A N 1
ATOM 697 C CA . VAL A 1 89 ? -0.655 4.335 11.744 1.00 95.50 89 VAL A CA 1
ATOM 698 C C . VAL A 1 89 ? -0.947 4.386 13.241 1.00 95.50 89 VAL A C 1
ATOM 700 O O . VAL A 1 89 ? -2.088 4.613 13.635 1.00 95.50 89 VAL A O 1
ATOM 703 N N . ALA A 1 90 ? 0.081 4.259 14.087 1.00 96.06 90 ALA A N 1
ATOM 704 C CA . ALA A 1 90 ? -0.090 4.289 15.539 1.00 96.06 90 ALA A CA 1
ATOM 705 C C . ALA A 1 90 ? -0.658 5.632 16.035 1.00 96.06 90 ALA A C 1
ATOM 707 O O . ALA A 1 90 ? -1.560 5.666 16.873 1.00 96.06 90 ALA A O 1
ATOM 708 N N . ARG A 1 91 ? -0.160 6.756 15.500 1.00 98.12 91 ARG A N 1
ATOM 709 C CA . ARG A 1 91 ? -0.661 8.094 15.850 1.00 98.12 91 ARG A CA 1
ATOM 710 C C . ARG A 1 91 ? -2.123 8.273 15.456 1.00 98.12 91 ARG A C 1
ATOM 712 O O . ARG A 1 91 ? -2.887 8.808 16.252 1.00 98.12 91 ARG A O 1
ATOM 719 N N . LEU A 1 92 ? -2.504 7.830 14.261 1.00 98.19 92 LEU A N 1
ATOM 720 C CA . LEU A 1 92 ? -3.874 7.919 13.762 1.00 98.19 92 LEU A CA 1
ATOM 721 C C . LEU A 1 92 ? -4.816 7.004 14.541 1.00 98.19 92 LEU A C 1
ATOM 723 O O . LEU A 1 92 ? -5.878 7.462 14.946 1.00 98.19 92 LEU A O 1
ATOM 727 N N . ALA A 1 93 ? -4.421 5.755 14.799 1.00 97.25 93 ALA A N 1
ATOM 728 C CA . ALA A 1 93 ? -5.222 4.815 15.578 1.00 97.25 93 ALA A CA 1
ATOM 729 C C . ALA A 1 93 ? -5.537 5.379 16.969 1.00 97.25 93 ALA A C 1
ATOM 731 O O . ALA A 1 93 ? -6.695 5.397 17.373 1.00 97.25 93 ALA A O 1
ATOM 732 N N . ASN A 1 94 ? -4.530 5.937 17.649 1.00 97.94 94 ASN A N 1
ATOM 733 C CA . ASN A 1 94 ? -4.712 6.567 18.956 1.00 97.94 94 ASN A CA 1
ATOM 734 C C . ASN A 1 94 ? -5.543 7.856 18.878 1.00 97.94 94 ASN A C 1
ATOM 736 O O . ASN A 1 94 ? -6.433 8.066 19.694 1.00 97.94 94 ASN A O 1
ATOM 740 N N . ALA A 1 95 ? -5.264 8.736 17.910 1.00 98.38 95 ALA A N 1
ATOM 741 C CA . ALA A 1 95 ? -5.961 10.018 17.787 1.00 98.38 95 ALA A CA 1
ATOM 742 C C . ALA A 1 95 ? -7.441 9.865 17.404 1.00 98.38 95 ALA A C 1
ATOM 744 O O . ALA A 1 95 ? -8.252 10.726 17.738 1.00 98.38 95 ALA A O 1
ATOM 745 N N . LEU A 1 96 ? -7.779 8.793 16.686 1.00 97.12 96 LEU A N 1
ATOM 746 C CA . LEU A 1 96 ? -9.132 8.483 16.228 1.00 97.12 96 LEU A CA 1
ATOM 747 C C . LEU A 1 96 ? -9.846 7.446 17.110 1.00 97.12 96 LEU A C 1
ATOM 749 O O . LEU A 1 96 ? -10.967 7.072 16.771 1.00 97.12 96 LEU A O 1
ATOM 753 N N . ASP A 1 97 ? -9.207 6.987 18.192 1.00 96.94 97 ASP A N 1
ATOM 754 C CA . ASP A 1 97 ? -9.702 5.939 19.097 1.00 96.94 97 ASP A CA 1
ATOM 755 C C . ASP A 1 97 ? -10.177 4.677 18.347 1.00 96.94 97 ASP A C 1
ATOM 757 O O . ASP A 1 97 ? -11.293 4.181 18.507 1.00 96.94 97 ASP A O 1
ATOM 761 N N . VAL A 1 98 ? -9.336 4.189 17.432 1.00 96.25 98 VAL A N 1
ATOM 762 C CA . VAL A 1 98 ? -9.638 3.011 16.610 1.00 96.25 98 VAL A CA 1
ATOM 763 C C . VAL A 1 98 ? -9.434 1.751 17.444 1.00 96.25 98 VAL A C 1
ATOM 765 O O . VAL A 1 98 ? -8.324 1.463 17.888 1.00 96.25 98 VAL A O 1
ATOM 768 N N . ASP A 1 99 ? -10.495 0.961 17.607 1.00 94.06 99 ASP A N 1
ATOM 769 C CA . ASP A 1 99 ? -10.410 -0.359 18.231 1.00 94.06 99 ASP A CA 1
ATOM 770 C C . ASP A 1 99 ? -9.715 -1.358 17.297 1.00 94.06 99 ASP A C 1
ATOM 772 O O . ASP A 1 99 ? -10.267 -1.784 16.283 1.00 94.06 99 ASP A O 1
ATOM 776 N N . ILE A 1 100 ? -8.490 -1.738 17.654 1.00 93.94 100 ILE A N 1
ATOM 777 C CA . ILE A 1 100 ? -7.644 -2.638 16.862 1.00 93.94 100 ILE A CA 1
ATOM 778 C C . ILE A 1 100 ? -7.683 -4.097 17.335 1.00 93.94 100 ILE A C 1
ATOM 780 O O . ILE A 1 100 ? -6.909 -4.908 16.834 1.00 93.94 100 ILE A O 1
ATOM 784 N N . ARG A 1 101 ? -8.560 -4.480 18.278 1.00 95.19 101 ARG A N 1
ATOM 785 C CA . ARG A 1 101 ? -8.611 -5.867 18.803 1.00 95.19 101 ARG A CA 1
ATOM 786 C C . ARG A 1 101 ? -8.854 -6.923 17.726 1.00 95.19 101 ARG A C 1
ATOM 788 O O . ARG A 1 101 ? -8.422 -8.062 17.878 1.00 95.19 101 ARG A O 1
ATOM 795 N N . HIS A 1 102 ? -9.541 -6.534 16.657 1.00 94.94 102 HIS A N 1
ATOM 796 C CA . HIS A 1 102 ? -9.793 -7.363 15.479 1.00 94.94 102 HIS A CA 1
ATOM 797 C C . HIS A 1 102 ? -9.052 -6.841 14.243 1.00 94.94 102 HIS A C 1
ATOM 799 O O . HIS A 1 102 ? -9.401 -7.193 13.123 1.00 94.94 102 HIS A O 1
ATOM 805 N N . GLY A 1 103 ? -8.050 -5.976 14.411 1.00 93.31 103 GLY A N 1
ATOM 806 C CA . GLY A 1 103 ? -7.195 -5.545 13.314 1.00 93.31 103 GLY A CA 1
ATOM 807 C C . GLY A 1 103 ? -6.250 -6.670 12.899 1.00 93.31 103 GLY A C 1
ATOM 808 O O . GLY A 1 103 ? -5.577 -7.256 13.745 1.00 93.31 103 GLY A O 1
ATOM 809 N N . HIS A 1 104 ? -6.189 -6.969 11.600 1.00 94.25 104 HIS A N 1
ATOM 810 C CA . HIS A 1 104 ? -5.302 -7.999 11.060 1.00 94.25 104 HIS A CA 1
ATOM 811 C C . HIS A 1 104 ? -4.182 -7.400 10.204 1.00 94.25 104 HIS A C 1
ATOM 813 O O . HIS A 1 104 ? -4.360 -6.384 9.522 1.00 94.25 104 HIS A O 1
ATOM 819 N N . PHE A 1 105 ? -3.029 -8.062 10.241 1.00 91.81 105 PHE A N 1
ATOM 820 C CA . PHE A 1 105 ? -1.911 -7.858 9.330 1.00 91.81 105 PHE A CA 1
ATOM 821 C C . PHE A 1 105 ? -1.340 -9.230 8.954 1.00 91.81 105 PHE A C 1
ATOM 823 O O . PHE A 1 105 ? -1.150 -10.069 9.836 1.00 91.81 105 PHE A O 1
ATOM 830 N N . TRP A 1 106 ? -1.074 -9.455 7.670 1.00 90.56 106 TRP A N 1
ATOM 831 C CA . TRP A 1 106 ? -0.451 -10.673 7.152 1.00 90.56 106 TRP A CA 1
ATOM 832 C C . TRP A 1 106 ? 0.847 -10.325 6.423 1.00 90.56 106 TRP A C 1
ATOM 834 O O . TRP A 1 106 ? 0.854 -9.450 5.557 1.00 90.56 106 TRP A O 1
ATOM 844 N N . GLY A 1 107 ? 1.931 -11.025 6.760 1.00 85.44 107 GLY A N 1
ATOM 845 C CA . GLY A 1 107 ? 3.153 -10.995 5.960 1.00 85.44 107 GLY A CA 1
ATOM 846 C C . GLY A 1 107 ? 2.901 -11.664 4.611 1.00 85.44 107 G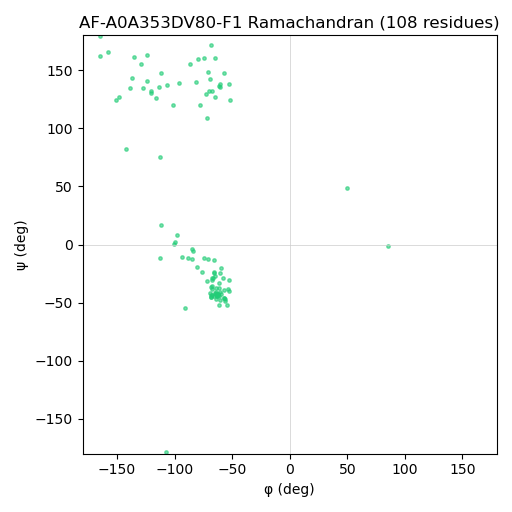LY A C 1
ATOM 847 O O . GLY A 1 107 ? 2.283 -12.730 4.555 1.00 85.44 107 GLY A O 1
ATOM 848 N N . MET A 1 108 ? 3.316 -11.013 3.523 1.00 77.19 108 MET A N 1
ATOM 849 C CA . MET A 1 108 ? 3.235 -11.600 2.179 1.00 77.19 108 MET A CA 1
ATOM 850 C C . MET A 1 108 ? 4.272 -12.720 1.991 1.00 77.19 108 MET A C 1
ATOM 852 O O . MET A 1 108 ? 4.025 -13.685 1.266 1.00 77.19 108 MET A O 1
ATOM 856 N N . ASP A 1 109 ? 5.406 -12.589 2.666 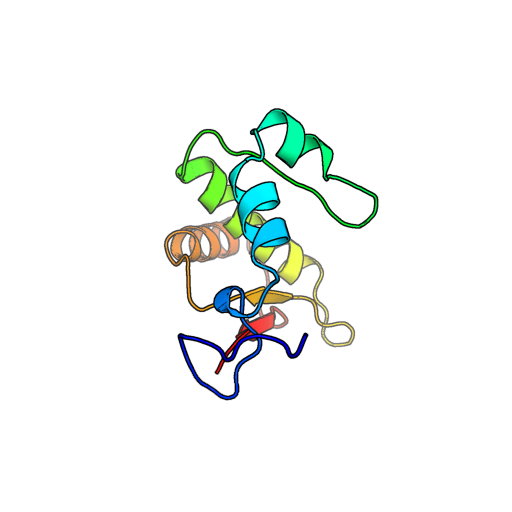1.00 69.94 109 ASP A N 1
ATOM 857 C CA . ASP A 1 109 ? 6.548 -13.484 2.688 1.00 69.94 109 ASP A CA 1
ATOM 858 C C . ASP A 1 109 ? 7.050 -13.649 4.137 1.00 69.94 109 ASP A C 1
ATOM 860 O O . ASP A 1 109 ? 7.015 -12.692 4.906 1.00 69.94 109 ASP A O 1
ATOM 864 N N . GLU A 1 110 ? 7.491 -14.874 4.466 1.00 60.50 110 GLU A N 1
ATOM 865 C CA . GLU A 1 110 ? 7.943 -15.371 5.792 1.00 60.50 110 GLU A CA 1
ATOM 866 C C . GLU A 1 110 ? 6.866 -15.599 6.876 1.00 60.50 110 GLU A C 1
ATOM 868 O O . GLU A 1 110 ? 6.273 -14.643 7.423 1.00 60.50 110 GLU A O 1
#

Foldseek 3Di:
DDFDADPVDRPDDDPSRDDPVVVVVVVPDDPVNQQVVDDVPDGDDDDPDPVVVLLVVLVVQLVQQQPADPVRAGEEEEAPDDCVSVVVNVVCCVVVVRDNPRYDYHYPDD

Mean predicted aligned error: 4.99 Å

pLDDT: mean 92.09, std 7.96, range [60.5, 98.38]

Nearest PDB structures (foldseek):
  7uka-assembly1_A  TM=3.744E-01  e=3.029E+00  Escherichia coli K-12
  2d1c-assembly1_B  TM=3.905E-01  e=4.521E+00  Thermus thermophilus HB8
  4ncl-assembly2_B  TM=2.656E-01  e=4.521E+00  Thermochaetoides thermophila DSM 1495

Solvent-accessible surface area (backbone atoms only — not comparable to full-atom values): 6709 Å² total; per-residue (Å²): 132,81,74,57,66,26,84,87,45,71,90,51,92,53,80,71,31,53,58,70,66,59,53,52,56,60,72,66,56,47,72,72,55,51,48,64,68,41,48,96,97,44,80,61,84,87,61,97,44,70,69,58,41,32,50,50,56,20,48,48,52,54,52,28,19,73,66,22,35,92,93,50,74,28,50,49,73,42,59,90,62,85,60,84,25,53,66,52,31,57,51,48,36,63,76,66,68,56,72,55,92,43,42,44,75,41,64,72,66,131

Sequence (110 aa):
MSRPLSQIAPDWWDYTTLDADLIRDAAALTPRQMKGLSRPGFKVVFYDTLEDFYLAEALEYIQAWKASTPDNPVGICGPIGPTEQLPLVARLANALDVDIRHGHFWGMDE